Protein AF-A0A968G0W8-F1 (afdb_monomer_lite)

Foldseek 3Di:
DDPDDDPDPQDPPPDDGPVVVDDDDDDDDPPDDDDDDADVVNVVVVVVPDDDDPVVCVVVVRDD

Sequence (64 aa):
SRSGGNPHPWFEGGQMPLYRRVPKRGFKNLFRKEYQVVNLKQLARLSGEGPITPEVMKEKGLIR

pLDDT: mean 84.79, std 8.31, range [62.56, 95.31]

Radius of gyration: 24.92 Å; chains: 1; bounding box: 55×38×48 Å

Secondary structure (DSSP, 8-state):
--TT-PPPTT-BTTBPPHHHHSPP-----TT--------HHHHTTTTTSS---HHHHHHTTS--

Structure (mmCIF, N/CA/C/O backbone):
data_AF-A0A968G0W8-F1
#
_entry.id   AF-A0A968G0W8-F1
#
loop_
_atom_site.group_PDB
_atom_site.id
_atom_site.type_symbol
_atom_site.label_atom_id
_atom_site.label_alt_id
_atom_site.label_comp_id
_atom_site.label_asym_id
_atom_site.label_entity_id
_atom_site.label_seq_id
_a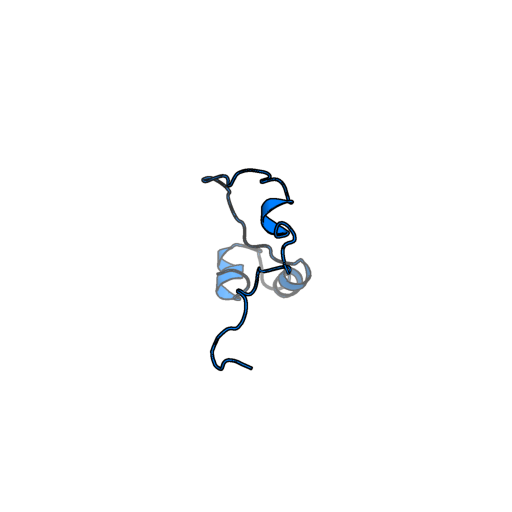tom_site.pdbx_PDB_ins_code
_atom_site.Cartn_x
_atom_site.Cartn_y
_atom_site.Cartn_z
_atom_site.occupancy
_atom_site.B_iso_or_equiv
_atom_site.auth_seq_id
_atom_site.auth_comp_id
_atom_site.auth_asym_id
_atom_site.auth_atom_id
_atom_site.pdbx_PDB_model_num
ATOM 1 N N . SER A 1 1 ? 29.998 -28.515 -27.977 1.00 64.38 1 SER A N 1
ATOM 2 C CA . SER A 1 1 ? 29.282 -27.791 -26.908 1.00 64.38 1 SER A CA 1
ATOM 3 C C . SER A 1 1 ? 30.232 -27.617 -25.735 1.00 64.38 1 SER A C 1
ATOM 5 O O . SER A 1 1 ? 30.859 -28.600 -25.361 1.00 64.38 1 SER A O 1
ATOM 7 N N . ARG A 1 2 ? 30.437 -26.396 -25.222 1.00 77.75 2 ARG A N 1
ATOM 8 C CA . ARG A 1 2 ? 31.261 -26.169 -24.021 1.00 77.75 2 ARG A CA 1
ATOM 9 C C . ARG A 1 2 ? 30.353 -26.253 -22.796 1.00 77.75 2 ARG A C 1
ATOM 11 O O . ARG A 1 2 ? 29.360 -25.536 -22.730 1.00 77.75 2 ARG A O 1
ATOM 18 N N . SER A 1 3 ? 30.675 -27.122 -21.845 1.00 70.56 3 SER A N 1
ATOM 19 C CA . SER A 1 3 ? 29.966 -27.195 -20.565 1.00 70.56 3 SER A CA 1
ATOM 20 C C . SER A 1 3 ? 30.211 -25.920 -19.747 1.00 70.56 3 SER A C 1
ATOM 22 O O . SER A 1 3 ? 31.365 -25.541 -19.559 1.00 70.56 3 SER A O 1
ATOM 24 N N . GLY A 1 4 ? 29.142 -25.280 -19.251 1.00 72.25 4 GLY A N 1
ATOM 25 C CA . GLY A 1 4 ? 29.227 -24.224 -18.226 1.00 72.25 4 GLY A CA 1
ATOM 26 C C . GLY A 1 4 ? 28.872 -22.789 -18.642 1.00 72.25 4 GLY A C 1
ATOM 27 O O . GLY A 1 4 ? 29.031 -21.886 -17.830 1.00 72.25 4 GLY A O 1
ATOM 28 N N . GLY A 1 5 ? 28.386 -22.545 -19.862 1.00 73.62 5 GLY A N 1
ATOM 29 C CA . GLY A 1 5 ? 28.060 -21.191 -20.330 1.00 73.62 5 GLY A CA 1
ATOM 30 C C . GLY A 1 5 ? 26.582 -20.993 -20.645 1.00 73.62 5 GLY A C 1
ATOM 31 O O . GLY A 1 5 ? 26.222 -20.983 -21.819 1.00 73.62 5 GLY A O 1
ATOM 32 N N . ASN A 1 6 ? 25.732 -20.812 -19.630 1.00 80.81 6 ASN A N 1
ATOM 33 C CA . ASN A 1 6 ? 24.381 -20.299 -19.869 1.00 80.81 6 ASN A CA 1
ATOM 34 C C . ASN A 1 6 ? 24.436 -18.769 -19.961 1.00 80.81 6 ASN A C 1
ATOM 36 O O . ASN A 1 6 ? 25.039 -18.135 -19.090 1.00 80.81 6 ASN A O 1
ATOM 40 N N . PRO A 1 7 ? 23.814 -18.154 -20.979 1.00 82.44 7 PRO A N 1
ATOM 41 C CA . PRO A 1 7 ? 23.644 -16.711 -21.001 1.00 82.44 7 PRO A CA 1
ATOM 42 C C . PRO A 1 7 ? 22.909 -16.228 -19.746 1.00 82.44 7 PRO A C 1
ATOM 44 O O . PRO A 1 7 ? 22.078 -16.943 -19.183 1.00 82.44 7 PRO A O 1
ATOM 47 N N . HIS A 1 8 ? 23.203 -15.003 -19.308 1.00 83.88 8 HIS A N 1
ATOM 48 C CA . HIS A 1 8 ? 22.485 -14.399 -18.187 1.00 83.88 8 HIS A CA 1
ATOM 49 C C . HIS A 1 8 ? 20.965 -14.381 -18.447 1.00 83.88 8 HIS A C 1
ATOM 51 O O . HIS A 1 8 ? 20.565 -14.198 -19.597 1.00 83.88 8 HIS A O 1
ATOM 57 N N . PRO A 1 9 ? 20.107 -14.468 -17.409 1.00 87.31 9 PRO A N 1
ATOM 58 C CA . PRO A 1 9 ? 18.646 -14.513 -17.580 1.00 87.31 9 PRO A CA 1
ATOM 59 C C . PRO A 1 9 ? 18.043 -13.348 -18.381 1.00 87.31 9 PRO A C 1
ATOM 61 O O . PRO A 1 9 ? 16.960 -13.466 -18.939 1.00 87.31 9 PRO A O 1
ATOM 64 N N . TRP A 1 10 ? 18.738 -12.213 -18.432 1.00 83.88 10 TRP A N 1
ATOM 65 C CA . TRP A 1 10 ? 18.330 -11.000 -19.143 1.00 83.88 10 TRP A CA 1
ATOM 66 C C . TRP A 1 10 ? 19.037 -10.810 -20.496 1.00 83.88 10 TRP A C 1
ATOM 68 O O . TRP A 1 10 ? 19.003 -9.715 -21.061 1.00 83.88 10 TRP A O 1
ATOM 78 N N . PHE A 1 11 ? 19.750 -11.826 -20.988 1.00 89.88 11 PHE A N 1
ATOM 79 C CA . PHE A 1 11 ? 20.417 -11.793 -22.285 1.00 89.88 11 PHE A CA 1
ATOM 80 C C . PHE A 1 11 ? 19.442 -12.183 -23.401 1.00 89.88 11 PHE A C 1
ATOM 82 O O . PHE A 1 11 ? 18.998 -13.323 -23.480 1.00 89.88 11 PHE A O 1
ATOM 89 N N . GLU A 1 12 ? 19.159 -11.241 -24.300 1.00 91.00 12 GLU A N 1
ATOM 90 C CA . GLU A 1 12 ? 18.232 -11.418 -25.428 1.00 91.00 12 GLU A CA 1
ATOM 91 C C . GLU A 1 12 ? 18.982 -11.628 -26.763 1.00 91.00 12 GLU A C 1
ATOM 93 O O . GLU A 1 12 ? 18.588 -11.107 -27.802 1.00 91.00 12 GLU A O 1
ATOM 98 N N . GLY A 1 13 ? 20.115 -12.344 -26.758 1.00 88.56 13 GLY A N 1
ATOM 99 C CA . GLY A 1 13 ? 20.776 -12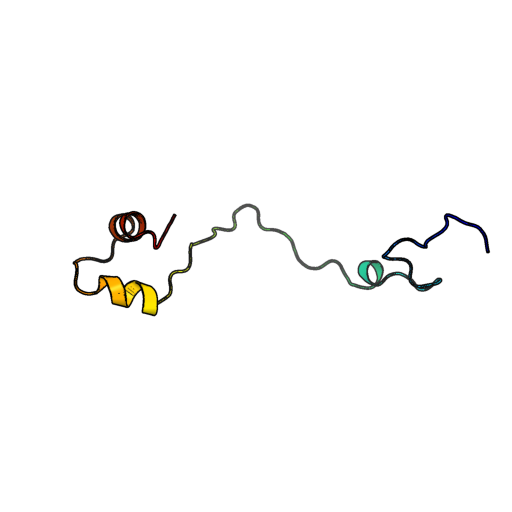.765 -28.006 1.00 88.56 13 GLY A CA 1
ATOM 100 C C . GLY A 1 13 ? 21.451 -11.651 -28.821 1.00 88.56 13 GLY A C 1
ATOM 101 O O . GLY A 1 13 ? 21.664 -11.824 -30.015 1.00 88.56 13 GLY A O 1
ATOM 102 N N . GLY A 1 14 ? 21.779 -10.511 -28.201 1.00 89.25 14 GLY A N 1
ATOM 103 C CA . GLY A 1 14 ? 22.358 -9.332 -28.872 1.00 89.25 14 GLY A CA 1
ATOM 104 C C . GLY A 1 14 ? 21.382 -8.164 -29.030 1.00 89.25 14 GLY A C 1
ATOM 105 O O . GLY A 1 14 ? 21.797 -7.037 -29.297 1.00 89.25 14 GLY A O 1
ATOM 106 N N . GLN A 1 15 ? 20.094 -8.395 -28.774 1.00 92.00 15 GLN A N 1
ATOM 107 C CA . GLN A 1 15 ? 19.124 -7.324 -28.598 1.00 92.00 15 GLN A CA 1
ATOM 108 C C . GLN A 1 15 ? 19.396 -6.550 -27.295 1.00 92.00 15 GLN A C 1
ATOM 110 O O . GLN A 1 15 ? 19.772 -7.131 -26.275 1.00 92.00 15 GLN A O 1
ATOM 115 N N . MET A 1 16 ? 19.176 -5.226 -27.307 1.00 91.75 16 MET A N 1
ATOM 116 C CA . MET A 1 16 ? 19.189 -4.433 -26.073 1.00 91.75 16 MET A CA 1
ATOM 117 C C . MET A 1 16 ? 18.098 -4.946 -25.117 1.00 91.75 16 MET A C 1
ATOM 119 O O . MET A 1 16 ? 16.928 -4.871 -25.498 1.00 91.75 16 MET A O 1
ATOM 123 N N . PRO A 1 17 ? 18.450 -5.380 -23.889 1.00 91.94 17 PRO A N 1
ATOM 124 C CA . PRO A 1 17 ? 17.494 -5.977 -22.964 1.00 91.94 17 PRO A CA 1
ATOM 125 C C . PRO A 1 17 ? 16.302 -5.077 -22.642 1.00 91.94 17 PRO A C 1
ATOM 127 O O . PRO A 1 17 ? 16.445 -3.853 -22.519 1.00 91.94 17 PRO A O 1
ATOM 130 N N . LEU A 1 18 ? 15.141 -5.691 -22.415 1.00 90.06 18 LEU A N 1
ATOM 131 C CA . LEU A 1 18 ? 13.876 -5.000 -22.168 1.00 90.06 18 LEU A CA 1
ATOM 132 C C . LEU A 1 18 ? 13.961 -3.944 -21.053 1.00 90.06 18 LEU A C 1
ATOM 134 O O . LEU A 1 18 ? 13.489 -2.822 -21.226 1.00 90.06 18 LEU A O 1
ATOM 138 N N . TYR A 1 19 ? 14.624 -4.251 -19.935 1.00 89.56 19 TYR A N 1
ATOM 139 C CA . TYR A 1 19 ? 14.748 -3.330 -18.795 1.00 89.56 19 TYR A CA 1
ATOM 140 C C . TYR A 1 19 ? 15.548 -2.051 -19.108 1.00 89.56 19 TYR A C 1
ATOM 142 O O . TYR A 1 19 ? 15.466 -1.083 -18.356 1.00 89.56 19 TYR A O 1
ATOM 150 N N . ARG A 1 20 ? 16.328 -2.036 -20.200 1.00 90.69 20 ARG A N 1
ATOM 151 C CA . ARG A 1 20 ? 17.025 -0.838 -20.702 1.00 90.69 20 ARG A CA 1
ATOM 152 C C . ARG A 1 20 ? 16.198 -0.065 -21.726 1.00 90.69 20 ARG A C 1
ATOM 154 O O . ARG A 1 20 ? 16.403 1.131 -21.884 1.00 90.69 20 ARG A O 1
ATOM 161 N N . ARG A 1 21 ? 15.286 -0.748 -22.427 1.00 93.12 21 ARG A N 1
ATOM 162 C CA . ARG A 1 21 ? 14.352 -0.146 -23.394 1.00 93.12 21 ARG A CA 1
ATOM 163 C C . ARG A 1 21 ? 13.235 0.626 -22.700 1.00 93.12 21 ARG A C 1
ATOM 165 O O . ARG A 1 21 ? 12.801 1.659 -23.198 1.00 93.12 21 ARG A O 1
ATOM 172 N N . VAL A 1 22 ? 12.755 0.116 -21.567 1.00 91.62 22 VAL A N 1
ATOM 173 C CA . VAL A 1 22 ? 11.662 0.738 -20.815 1.00 91.62 22 VAL A CA 1
ATOM 174 C C . VAL A 1 22 ? 12.182 1.967 -20.054 1.00 91.62 22 VAL A C 1
ATOM 176 O O . VAL A 1 22 ? 13.184 1.862 -19.343 1.00 91.62 22 VAL A O 1
ATOM 179 N N . PRO A 1 23 ? 11.517 3.136 -20.154 1.00 93.69 23 PRO A N 1
ATOM 180 C CA . PRO A 1 23 ? 11.936 4.323 -19.421 1.00 93.69 23 PRO A CA 1
ATOM 181 C C . PRO A 1 23 ? 11.744 4.132 -17.914 1.00 93.69 23 PRO A C 1
ATOM 183 O O . PRO A 1 23 ? 10.739 3.577 -17.461 1.00 93.69 23 PRO A O 1
ATOM 186 N N .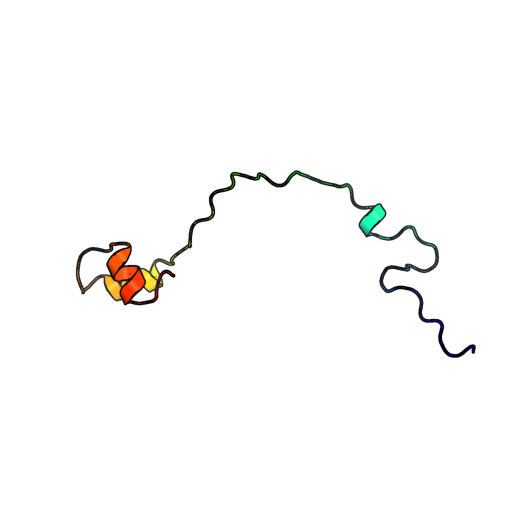 LYS A 1 24 ? 12.670 4.676 -17.119 1.00 92.56 24 LYS A N 1
ATOM 187 C CA . LYS A 1 24 ? 12.468 4.815 -15.673 1.00 92.56 24 LYS A CA 1
ATOM 188 C C . LYS A 1 24 ? 11.336 5.816 -15.439 1.00 92.56 24 LYS A C 1
ATOM 190 O O . LYS A 1 24 ? 11.388 6.932 -15.951 1.00 92.56 24 LYS A O 1
ATOM 195 N N . ARG A 1 25 ? 10.303 5.414 -14.698 1.00 94.19 25 ARG A N 1
ATOM 196 C CA . ARG A 1 25 ? 9.109 6.233 -14.449 1.00 94.19 25 ARG A CA 1
ATOM 197 C C . ARG A 1 25 ? 8.826 6.356 -12.955 1.00 94.19 25 ARG A C 1
ATOM 199 O O . ARG A 1 25 ? 8.820 5.355 -12.245 1.00 94.19 25 ARG A O 1
ATOM 206 N N . GLY A 1 26 ? 8.527 7.583 -12.528 1.00 94.50 26 GLY A N 1
ATOM 207 C CA . GLY A 1 26 ? 8.090 7.911 -11.170 1.00 94.50 26 GLY A CA 1
ATOM 208 C C . GLY A 1 26 ? 9.218 8.050 -10.144 1.00 94.50 26 GLY A C 1
ATOM 209 O O . GLY A 1 26 ? 10.402 7.979 -10.464 1.00 94.50 26 GLY A O 1
ATOM 210 N N . PHE A 1 27 ? 8.817 8.259 -8.892 1.00 95.19 27 PHE A N 1
ATOM 211 C CA . PHE A 1 27 ? 9.682 8.305 -7.714 1.00 95.19 27 PHE A CA 1
ATOM 212 C C . PHE A 1 27 ? 8.957 7.654 -6.526 1.00 95.19 27 PHE A C 1
ATOM 214 O O . PHE A 1 27 ? 7.726 7.584 -6.505 1.00 95.19 27 PHE A O 1
ATOM 221 N N . LYS A 1 28 ? 9.704 7.168 -5.526 1.00 93.56 28 LYS A N 1
ATOM 222 C CA . LYS A 1 28 ? 9.124 6.619 -4.291 1.00 93.56 28 LYS A CA 1
ATOM 223 C C . LYS A 1 28 ? 8.992 7.733 -3.248 1.00 93.56 28 LYS A C 1
ATOM 225 O O . LYS A 1 28 ? 10.000 8.281 -2.816 1.00 93.56 28 LYS A O 1
ATOM 230 N N . ASN A 1 29 ? 7.766 8.051 -2.831 1.00 94.88 29 ASN A N 1
ATOM 231 C CA . ASN A 1 29 ? 7.518 8.991 -1.733 1.00 94.88 29 ASN A CA 1
ATOM 232 C C . ASN A 1 29 ? 7.896 8.354 -0.381 1.00 94.88 29 ASN A C 1
ATOM 234 O O . ASN A 1 29 ? 7.353 7.305 -0.031 1.00 94.88 29 ASN A O 1
ATOM 238 N N . LEU A 1 30 ? 8.791 8.999 0.375 1.00 93.44 30 LEU A N 1
ATOM 239 C CA . LEU A 1 30 ? 9.231 8.544 1.700 1.00 93.44 30 LEU A CA 1
ATOM 240 C C . LEU A 1 30 ? 8.128 8.651 2.767 1.00 93.44 30 LEU A C 1
ATOM 242 O O . LEU A 1 30 ? 8.102 7.861 3.702 1.00 93.44 30 LEU A O 1
ATOM 246 N N . PHE A 1 31 ? 7.191 9.586 2.608 1.00 95.31 31 PHE A N 1
ATOM 247 C CA . PHE A 1 31 ? 6.122 9.874 3.570 1.00 95.31 31 PHE A CA 1
ATOM 248 C C . PHE A 1 31 ? 4.775 9.255 3.184 1.00 95.31 31 PHE A C 1
ATOM 250 O O . PHE A 1 31 ? 3.721 9.705 3.642 1.00 95.31 31 PHE A O 1
ATOM 257 N N . ARG A 1 32 ? 4.769 8.250 2.302 1.00 94.62 32 ARG A N 1
ATOM 258 C CA . ARG A 1 32 ? 3.530 7.569 1.922 1.00 94.62 32 ARG A CA 1
ATOM 259 C C . ARG A 1 32 ? 2.947 6.860 3.149 1.00 94.62 32 ARG A C 1
ATOM 261 O O . ARG A 1 32 ? 3.547 5.922 3.660 1.00 94.62 32 ARG A O 1
ATOM 268 N N . LYS A 1 33 ? 1.764 7.291 3.590 1.00 92.69 33 LYS A N 1
ATOM 269 C CA . LYS A 1 33 ? 0.996 6.597 4.630 1.00 92.69 33 LYS A CA 1
ATOM 270 C C . LYS A 1 33 ? 0.284 5.399 4.008 1.00 92.69 33 LYS A C 1
ATOM 272 O O . LYS A 1 33 ? -0.460 5.559 3.040 1.00 92.69 33 LYS A O 1
ATOM 277 N N . GLU A 1 34 ? 0.534 4.217 4.551 1.00 90.94 34 GLU A N 1
ATOM 278 C CA . GLU A 1 34 ? -0.147 2.982 4.171 1.00 90.94 34 GLU A CA 1
ATOM 279 C C . GLU A 1 34 ? -1.188 2.646 5.239 1.00 90.94 34 GLU A C 1
ATOM 281 O O . GLU A 1 34 ? -0.907 2.714 6.434 1.00 90.94 34 GLU A O 1
ATOM 286 N N . TYR A 1 35 ? -2.401 2.323 4.798 1.00 91.00 35 TYR A N 1
ATOM 287 C CA . TYR A 1 35 ? -3.506 1.936 5.668 1.00 91.00 35 TYR A CA 1
ATOM 288 C C . TYR A 1 35 ? -3.838 0.468 5.435 1.00 91.00 35 TYR A C 1
ATOM 290 O O . TYR A 1 35 ? -3.788 -0.013 4.300 1.00 91.00 35 TYR A O 1
ATOM 298 N N . GLN A 1 36 ? -4.224 -0.232 6.498 1.00 89.12 36 GLN A N 1
ATOM 299 C CA . GLN A 1 36 ? -4.762 -1.576 6.367 1.00 89.12 36 GLN A CA 1
ATOM 300 C C . GLN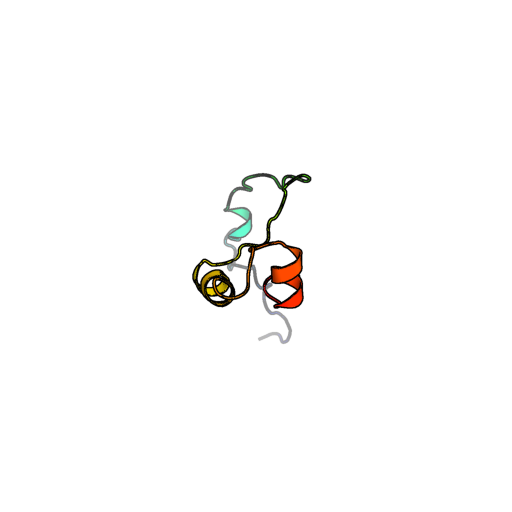 A 1 36 ? -6.196 -1.497 5.843 1.00 89.12 36 GLN A C 1
ATOM 302 O O . GLN A 1 36 ? -7.077 -0.920 6.478 1.00 89.12 36 GLN A O 1
ATOM 307 N N . VAL A 1 37 ? -6.426 -2.068 4.663 1.00 89.56 37 VAL A N 1
ATOM 308 C CA . VAL A 1 37 ? -7.757 -2.120 4.056 1.00 89.56 37 VAL A CA 1
ATOM 309 C C . VAL A 1 37 ? -8.539 -3.274 4.676 1.00 89.56 37 VAL A C 1
ATOM 311 O O . VAL A 1 37 ? -8.063 -4.408 4.698 1.00 89.56 37 VAL A O 1
ATOM 314 N N . VAL A 1 38 ? -9.752 -2.986 5.144 1.00 87.69 38 VAL A N 1
ATOM 315 C CA . VAL A 1 38 ? -10.693 -3.982 5.671 1.00 87.69 38 VAL A CA 1
ATOM 316 C C . VAL A 1 38 ? -11.938 -3.989 4.790 1.00 87.69 38 VAL A C 1
ATOM 318 O O . VAL A 1 38 ? -12.493 -2.938 4.474 1.00 87.69 38 VAL A O 1
ATOM 321 N N . ASN A 1 39 ? -12.381 -5.175 4.374 1.00 89.19 39 ASN A N 1
ATOM 322 C CA . ASN A 1 39 ? -13.556 -5.315 3.517 1.00 89.19 39 ASN A CA 1
ATOM 323 C C . ASN A 1 39 ? -14.859 -5.247 4.324 1.00 89.19 39 ASN A C 1
ATOM 325 O O . ASN A 1 39 ? -14.952 -5.782 5.428 1.00 89.19 39 ASN A O 1
ATOM 329 N N . LEU A 1 40 ? -15.924 -4.723 3.712 1.00 85.88 40 LEU A N 1
ATOM 330 C CA . LEU A 1 40 ? -17.253 -4.625 4.337 1.00 85.88 40 LEU A CA 1
ATOM 331 C C . LEU A 1 40 ? -17.810 -5.985 4.791 1.00 85.88 40 LEU A C 1
ATOM 333 O O . LEU A 1 40 ? -18.412 -6.083 5.855 1.00 85.88 40 LEU A O 1
ATOM 337 N N . LYS A 1 41 ? -17.544 -7.065 4.041 1.00 86.38 41 LYS A N 1
ATOM 338 C CA . LYS A 1 41 ? -17.930 -8.437 4.431 1.00 86.38 41 LYS A CA 1
ATOM 339 C C . LYS A 1 41 ? -17.316 -8.860 5.769 1.00 86.38 41 LYS A C 1
ATOM 341 O O . LYS A 1 41 ? -17.905 -9.653 6.496 1.00 86.38 41 LYS A O 1
ATOM 346 N N . GLN A 1 42 ? -16.118 -8.371 6.071 1.00 83.44 42 GLN A N 1
ATOM 347 C CA . GLN A 1 42 ? -15.436 -8.670 7.322 1.00 83.44 42 GLN A CA 1
ATOM 348 C C . GLN A 1 42 ? -16.029 -7.850 8.477 1.00 83.44 42 GLN A C 1
ATOM 350 O O . GLN A 1 42 ? -16.199 -8.385 9.567 1.00 83.44 42 GLN A O 1
ATOM 355 N N . LEU A 1 43 ? -16.442 -6.606 8.211 1.00 82.19 43 LEU A N 1
ATOM 356 C CA . LEU A 1 43 ? -17.155 -5.756 9.172 1.00 82.19 43 LEU A CA 1
ATOM 357 C C . LEU A 1 43 ? -18.567 -6.262 9.488 1.00 82.19 43 LEU A C 1
ATOM 359 O O . LEU A 1 43 ? -19.002 -6.172 10.628 1.00 82.19 43 LEU A O 1
ATOM 363 N N . ALA A 1 44 ? -19.262 -6.859 8.518 1.00 83.25 44 ALA A N 1
ATOM 364 C CA . ALA A 1 44 ? -20.584 -7.454 8.731 1.00 83.25 44 ALA A CA 1
ATOM 365 C C . ALA A 1 44 ? -20.575 -8.612 9.749 1.00 83.25 44 ALA A C 1
ATOM 367 O O . ALA A 1 44 ? -21.605 -8.955 10.313 1.00 83.25 44 ALA A O 1
ATOM 368 N N . ARG A 1 45 ? -19.411 -9.218 10.021 1.00 78.19 45 ARG A N 1
ATOM 369 C CA . ARG A 1 45 ? -19.268 -10.207 11.104 1.00 78.19 45 ARG A CA 1
ATOM 370 C C . ARG A 1 45 ? -19.233 -9.561 12.491 1.00 78.19 45 ARG A C 1
ATOM 372 O O . ARG A 1 45 ? -19.494 -10.244 13.468 1.00 78.19 45 ARG A O 1
ATOM 379 N N . LEU A 1 46 ? -18.907 -8.270 12.568 1.00 73.50 46 LEU A N 1
ATOM 380 C CA . LEU A 1 46 ? -18.852 -7.487 13.803 1.00 73.50 46 LEU A CA 1
ATOM 381 C C . LEU A 1 46 ? -20.144 -6.709 14.077 1.00 73.50 46 LEU A C 1
ATOM 383 O O . LEU A 1 46 ? -20.346 -6.249 15.196 1.00 73.50 46 LEU A O 1
ATOM 387 N N . SER A 1 47 ? -21.025 -6.552 13.081 1.00 64.88 47 SER A N 1
ATOM 388 C CA . SER A 1 47 ? -22.184 -5.645 13.137 1.00 64.88 47 SER A CA 1
ATOM 389 C C . SER A 1 47 ? -23.287 -6.040 14.131 1.00 64.88 47 SER A C 1
ATOM 391 O O . SER A 1 47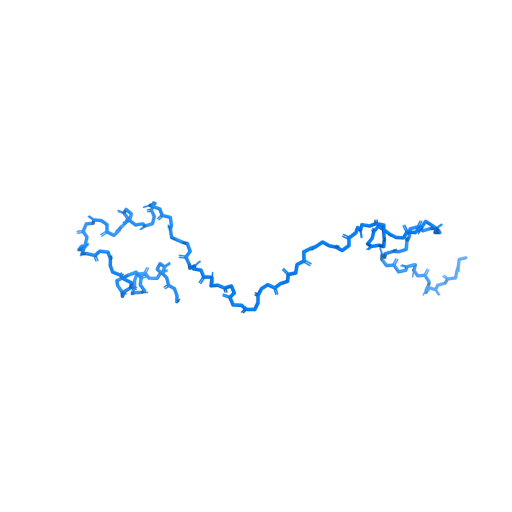 ? -24.315 -5.374 14.176 1.00 64.88 47 SER A O 1
ATOM 393 N N . GLY A 1 48 ? -23.096 -7.104 14.914 1.00 65.06 48 GLY A N 1
ATOM 394 C CA . GLY A 1 48 ? -23.995 -7.517 15.996 1.00 65.06 48 GLY A CA 1
ATOM 395 C C . GLY A 1 48 ? -23.399 -7.410 17.403 1.00 65.06 48 GLY A C 1
ATOM 396 O O . GLY A 1 48 ? -24.122 -7.643 18.363 1.00 65.06 48 GLY A O 1
ATOM 397 N N . GLU A 1 49 ? -22.110 -7.074 17.544 1.00 62.56 49 GLU A N 1
ATOM 398 C CA . GLU A 1 49 ? -21.383 -7.185 18.823 1.00 62.56 49 GLU A CA 1
ATOM 399 C C . GLU A 1 49 ? -20.977 -5.833 19.447 1.00 62.56 49 GLU A C 1
ATOM 401 O O . GLU A 1 49 ? -20.391 -5.817 20.527 1.00 62.56 49 GLU A O 1
ATOM 406 N N . GLY A 1 50 ? -21.310 -4.694 18.821 1.00 69.00 50 GLY A N 1
ATOM 407 C CA . GLY A 1 50 ? -21.065 -3.358 19.383 1.00 69.00 50 GLY A CA 1
ATOM 408 C C . GLY A 1 50 ? -20.401 -2.368 18.414 1.00 69.00 50 GLY A C 1
ATOM 409 O O . GLY A 1 50 ? -20.463 -2.556 17.195 1.00 69.00 50 GLY A O 1
ATOM 410 N N . PRO A 1 51 ? -19.804 -1.271 18.926 1.00 76.88 51 PRO A N 1
ATOM 411 C CA . PRO A 1 51 ? -19.166 -0.254 18.096 1.00 76.88 51 PRO A CA 1
ATOM 412 C C . PRO A 1 51 ? -17.926 -0.804 17.378 1.00 76.88 51 PRO A C 1
ATOM 414 O O . PRO A 1 51 ? -17.079 -1.476 17.962 1.00 76.88 51 PRO A O 1
ATOM 417 N N . ILE A 1 52 ? -17.803 -0.475 16.092 1.00 79.81 52 ILE A N 1
ATOM 418 C CA . ILE A 1 52 ? -16.679 -0.881 15.245 1.00 79.81 52 ILE A CA 1
ATOM 419 C C . ILE A 1 52 ? -15.485 0.046 15.534 1.00 79.81 52 ILE A C 1
ATOM 421 O O . ILE A 1 52 ? -15.325 1.085 14.893 1.00 79.81 52 ILE A O 1
ATOM 425 N N . THR A 1 53 ? -14.658 -0.312 16.521 1.00 85.31 53 THR A N 1
ATOM 426 C CA . THR A 1 53 ? -13.426 0.415 16.883 1.00 85.31 53 THR A CA 1
ATOM 427 C C . THR A 1 53 ? -12.167 -0.351 16.451 1.00 85.31 53 THR A C 1
ATOM 429 O O . THR A 1 53 ? -12.216 -1.575 16.284 1.00 85.31 53 THR A O 1
ATOM 432 N N . PRO A 1 54 ? -11.012 0.325 16.271 1.00 84.81 54 PRO A N 1
ATOM 433 C CA . PRO A 1 54 ? -9.752 -0.349 15.948 1.00 84.81 54 PRO A CA 1
ATOM 434 C C . PRO A 1 54 ? -9.349 -1.416 16.979 1.00 84.81 54 PRO A C 1
ATOM 436 O O . PRO A 1 54 ? -8.814 -2.455 16.608 1.00 84.81 54 PRO A O 1
ATOM 439 N N . GLU A 1 55 ? -9.643 -1.203 18.262 1.00 84.69 55 GLU A N 1
ATOM 440 C CA . GLU A 1 55 ? -9.357 -2.171 19.332 1.00 84.69 55 GLU A CA 1
ATOM 441 C C . GLU A 1 55 ? -10.127 -3.479 19.124 1.00 84.69 55 GLU A C 1
ATOM 443 O O . GLU A 1 55 ? -9.521 -4.549 19.068 1.00 84.69 55 GLU A O 1
ATOM 448 N N . VAL A 1 56 ? -11.440 -3.386 18.884 1.00 84.06 56 VAL A N 1
ATOM 449 C CA . VAL A 1 56 ? -12.303 -4.547 18.613 1.00 84.06 56 VAL A CA 1
ATOM 450 C C . VAL A 1 56 ? -11.868 -5.260 17.332 1.00 84.06 56 VAL A C 1
ATOM 452 O O . VAL A 1 56 ? -11.818 -6.490 17.277 1.00 84.06 56 VAL A O 1
ATOM 455 N N . MET A 1 57 ? -11.491 -4.505 16.295 1.00 83.44 57 MET A N 1
ATOM 456 C CA . MET A 1 57 ? -10.951 -5.099 15.071 1.00 83.44 57 MET A CA 1
ATOM 457 C C . MET A 1 57 ? -9.647 -5.866 15.325 1.00 83.44 57 MET A C 1
ATOM 459 O O . MET A 1 57 ? -9.411 -6.887 14.679 1.00 83.44 57 MET A O 1
ATOM 463 N N . LYS A 1 58 ? -8.799 -5.400 16.246 1.00 84.56 58 LYS A N 1
ATOM 464 C CA . LYS A 1 58 ? -7.532 -6.056 16.577 1.00 84.56 58 LYS A CA 1
ATOM 465 C C . LYS A 1 58 ? -7.753 -7.333 17.382 1.00 84.56 58 LYS A C 1
ATOM 467 O O . LYS A 1 58 ? -7.179 -8.364 17.042 1.00 84.56 58 LYS A O 1
ATOM 472 N N . GLU A 1 59 ? -8.624 -7.296 18.390 1.00 83.38 59 GLU A N 1
ATOM 473 C CA . GLU A 1 59 ? -8.999 -8.476 19.187 1.00 83.38 59 GLU A CA 1
ATOM 474 C C . GLU A 1 59 ? -9.600 -9.586 18.324 1.00 83.38 59 GLU A C 1
ATOM 476 O O . GLU A 1 59 ? -9.290 -10.765 18.488 1.00 83.38 59 GLU A O 1
ATOM 481 N N . LYS A 1 60 ? -10.422 -9.203 17.344 1.00 81.56 60 LYS A N 1
ATOM 482 C CA . LYS A 1 60 ? -11.058 -10.127 16.398 1.00 81.56 60 LYS A CA 1
ATOM 483 C C . LYS A 1 60 ? -10.138 -10.533 15.237 1.00 81.56 60 LYS A C 1
ATOM 485 O O . LYS A 1 60 ? -10.574 -11.261 14.346 1.00 81.56 60 LYS A O 1
ATOM 490 N N . GLY A 1 61 ? -8.883 -10.072 15.228 1.00 82.25 61 GLY A N 1
ATOM 491 C CA . GLY A 1 61 ? -7.864 -10.437 14.239 1.00 82.25 61 GLY A CA 1
ATOM 492 C C . GLY A 1 61 ? -8.099 -9.876 12.832 1.00 82.25 61 GLY A C 1
ATOM 493 O O . GLY A 1 61 ? -7.567 -10.408 11.859 1.00 82.25 61 GLY A O 1
ATOM 494 N N . LEU A 1 62 ? -8.915 -8.827 12.701 1.00 83.12 62 LEU A N 1
ATOM 495 C CA . LEU A 1 62 ? -9.219 -8.155 11.432 1.00 83.12 62 LEU A CA 1
ATOM 496 C C . LEU A 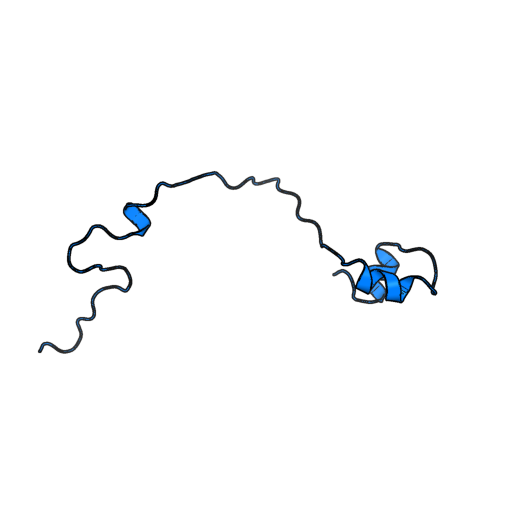1 62 ? -8.137 -7.154 11.029 1.00 83.12 62 LEU A C 1
ATOM 498 O O . LEU A 1 62 ? -7.892 -6.965 9.836 1.00 83.12 62 LEU A O 1
ATOM 502 N N . ILE A 1 63 ? -7.493 -6.538 12.020 1.00 82.56 63 ILE A N 1
ATOM 503 C CA . ILE A 1 63 ? -6.337 -5.656 11.844 1.00 82.56 63 ILE A CA 1
ATOM 504 C C . ILE A 1 63 ? -5.159 -6.149 12.692 1.00 82.56 63 ILE A C 1
ATOM 506 O O . ILE A 1 63 ? -5.376 -6.822 13.702 1.00 82.56 63 ILE A O 1
ATOM 510 N N . ARG A 1 64 ? -3.923 -5.849 12.274 1.00 77.25 64 ARG A N 1
ATOM 511 C CA . ARG A 1 64 ? -2.692 -6.260 12.972 1.00 77.25 64 ARG A CA 1
ATOM 512 C C . ARG A 1 64 ? -1.918 -5.060 13.502 1.00 77.25 64 ARG A C 1
ATOM 514 O O . ARG A 1 64 ? -1.730 -4.108 12.720 1.00 77.25 64 ARG A O 1
#